Protein AF-A0A6B3FWZ7-F1 (afdb_monomer)

Sequence (71 aa):
DSADPLLGYFDAVQERTLDFVAGLEGHALDRIVDENWSPPVTLGVRLISVVAEDLQHAGQAAFVRGALERA

Solvent-accessible surface area (backbone atoms only — not comparable to full-atom values): 4166 Å² total; per-residue (Å²): 138,78,64,60,71,60,54,54,49,49,54,55,51,48,54,54,48,51,58,54,57,72,69,60,54,80,77,58,33,69,41,76,74,40,79,93,43,89,74,55,37,25,40,45,56,51,54,53,51,51,54,56,48,54,54,51,52,53,50,51,52,52,50,54,52,54,52,61,78,71,106

pLDDT: mean 96.48, std 5.2, range [60.78, 98.75]

Foldseek 3Di:
DDCVVVVVVVVVVVVVVCVVVVPDDPVQQQCFPAVPDVVGHGNVNVVVVVVVVVVVVVVVVVVVVVVVVVD

Structure (mmCIF, N/CA/C/O backbone):
data_AF-A0A6B3FWZ7-F1
#
_entry.id   AF-A0A6B3FWZ7-F1
#
loop_
_atom_site.group_PDB
_atom_site.id
_atom_site.type_symbol
_atom_site.label_atom_id
_atom_site.label_alt_id
_atom_site.label_comp_id
_atom_site.label_asym_id
_atom_site.label_entity_id
_atom_site.label_seq_id
_atom_site.pdbx_PDB_ins_code
_atom_site.Cartn_x
_atom_site.Cartn_y
_atom_site.Cartn_z
_atom_site.occupancy
_atom_site.B_iso_or_equiv
_atom_site.auth_seq_id
_atom_site.auth_comp_id
_atom_site.auth_asym_id
_atom_site.auth_atom_id
_atom_site.pdbx_PDB_model_num
ATOM 1 N N . ASP A 1 1 ? -23.540 5.517 11.278 1.00 60.78 1 ASP A N 1
ATOM 2 C CA . ASP A 1 1 ? -22.534 5.221 10.244 1.00 60.78 1 ASP A CA 1
ATOM 3 C C . ASP A 1 1 ? -21.895 3.877 10.520 1.00 60.78 1 ASP A C 1
ATOM 5 O O . ASP A 1 1 ? -21.466 3.655 11.647 1.00 60.78 1 ASP A O 1
ATOM 9 N N . SER A 1 2 ? -21.928 2.955 9.552 1.00 84.56 2 SER A N 1
ATOM 10 C CA . SER A 1 2 ? -21.283 1.641 9.674 1.00 84.56 2 SER A CA 1
ATOM 11 C C . SER A 1 2 ? -19.900 1.656 9.021 1.00 84.56 2 SER A C 1
ATOM 13 O O . SER A 1 2 ? -19.655 2.410 8.080 1.00 84.56 2 SER A O 1
ATOM 15 N N . ALA A 1 3 ? -18.985 0.835 9.538 1.00 92.12 3 ALA A N 1
ATOM 16 C CA . ALA A 1 3 ? -17.634 0.694 8.993 1.00 92.12 3 ALA A CA 1
ATOM 17 C C . ALA A 1 3 ? -17.583 -0.199 7.737 1.00 92.12 3 ALA A C 1
ATOM 19 O O . ALA A 1 3 ? -16.552 -0.259 7.071 1.00 92.12 3 ALA A O 1
ATOM 20 N N . ASP A 1 4 ? -18.686 -0.874 7.400 1.00 95.94 4 ASP A N 1
ATOM 21 C CA . ASP A 1 4 ? -18.732 -1.912 6.364 1.00 95.94 4 ASP A CA 1
ATOM 22 C C . ASP A 1 4 ? -18.232 -1.447 4.987 1.00 95.94 4 ASP A C 1
ATOM 24 O O . ASP A 1 4 ? -17.469 -2.188 4.369 1.00 95.94 4 ASP A O 1
ATOM 28 N N . PRO A 1 5 ? -18.559 -0.231 4.494 1.00 96.56 5 PRO A N 1
ATOM 29 C CA . PRO A 1 5 ? -18.034 0.231 3.209 1.00 96.56 5 PRO A CA 1
ATOM 30 C C . PRO A 1 5 ? -16.508 0.395 3.204 1.00 96.56 5 PRO A C 1
ATOM 32 O O . PRO A 1 5 ? -15.871 0.162 2.180 1.00 96.56 5 PRO A O 1
ATOM 35 N N . LEU A 1 6 ? -15.914 0.778 4.339 1.00 95.38 6 LEU A N 1
ATOM 36 C CA . LEU A 1 6 ? -14.463 0.931 4.469 1.00 95.38 6 LEU A CA 1
ATOM 37 C C . LEU A 1 6 ? -13.768 -0.431 4.527 1.00 95.38 6 LEU A C 1
ATOM 39 O O . LEU A 1 6 ? -12.730 -0.608 3.896 1.00 95.38 6 LEU A O 1
ATOM 43 N N . LEU A 1 7 ? -14.360 -1.395 5.238 1.00 95.81 7 LEU A N 1
ATOM 44 C CA . LEU A 1 7 ? -13.848 -2.766 5.299 1.00 95.81 7 LEU A CA 1
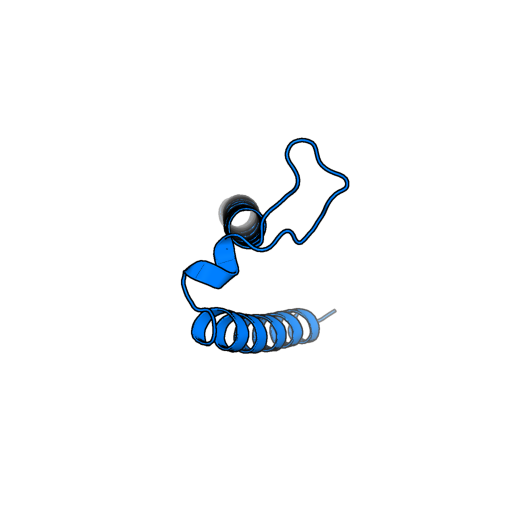ATOM 45 C C . LEU A 1 7 ? -13.932 -3.451 3.931 1.00 95.81 7 LEU A C 1
ATOM 47 O O . LEU A 1 7 ? -12.945 -4.011 3.469 1.00 95.81 7 LEU A O 1
ATOM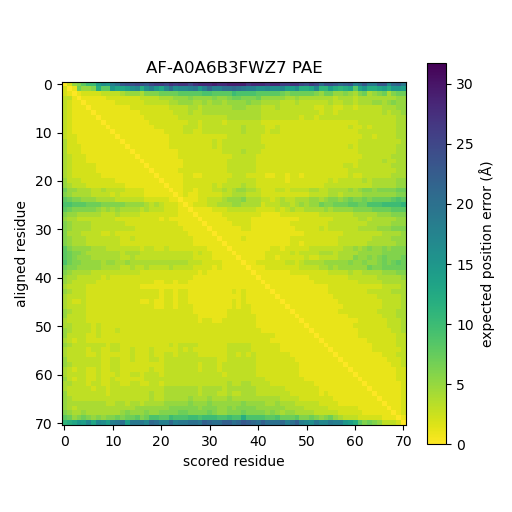 51 N N . GLY A 1 8 ? -15.059 -3.310 3.228 1.00 97.31 8 GLY A N 1
ATOM 52 C CA . GLY A 1 8 ? -15.197 -3.835 1.869 1.00 97.31 8 GLY A CA 1
ATOM 53 C C . GLY A 1 8 ? -14.225 -3.189 0.875 1.00 97.31 8 GLY A C 1
ATOM 54 O O . GLY A 1 8 ? -13.704 -3.864 -0.010 1.00 97.31 8 GLY A O 1
ATOM 55 N N . TYR A 1 9 ? -13.936 -1.892 1.027 1.00 97.31 9 TYR A N 1
ATOM 56 C CA . TYR A 1 9 ? -12.907 -1.225 0.227 1.00 97.31 9 TYR A CA 1
ATOM 57 C C . TYR A 1 9 ? -11.503 -1.766 0.525 1.00 97.31 9 TYR A C 1
ATOM 59 O O . TYR A 1 9 ? -10.746 -2.026 -0.411 1.00 97.31 9 TYR A O 1
ATOM 67 N N . PHE A 1 10 ? -11.168 -1.967 1.803 1.00 95.69 10 PHE A N 1
ATOM 68 C CA . PHE A 1 10 ? -9.894 -2.560 2.207 1.00 95.69 10 PHE A CA 1
ATOM 69 C C . PHE A 1 10 ? -9.697 -3.944 1.579 1.00 95.69 10 PHE A C 1
ATOM 71 O O . PHE A 1 10 ? -8.671 -4.169 0.938 1.00 95.69 10 PHE A O 1
ATOM 78 N N . ASP A 1 11 ? -10.695 -4.826 1.678 1.00 97.94 11 ASP A N 1
ATOM 79 C CA . ASP A 1 11 ? -10.624 -6.175 1.107 1.00 97.94 11 ASP A CA 1
ATOM 80 C C . ASP A 1 11 ? -10.376 -6.134 -0.410 1.00 97.94 11 ASP A C 1
ATOM 82 O O . ASP A 1 11 ? -9.468 -6.801 -0.913 1.00 97.94 11 ASP A O 1
ATOM 86 N N . ALA A 1 12 ? -11.112 -5.285 -1.137 1.00 98.44 12 ALA A N 1
ATOM 87 C CA . ALA A 1 12 ? -10.972 -5.145 -2.587 1.00 98.44 12 ALA A CA 1
ATOM 88 C C . ALA A 1 12 ? -9.598 -4.590 -3.014 1.00 98.44 12 ALA A C 1
ATOM 90 O O . ALA A 1 12 ? -9.026 -5.021 -4.020 1.00 98.44 12 ALA A O 1
ATOM 91 N N . VAL A 1 13 ? -9.047 -3.622 -2.271 1.00 97.75 13 VAL A N 1
ATOM 92 C CA . VAL A 1 13 ? -7.704 -3.081 -2.544 1.00 97.75 13 VAL A CA 1
ATOM 93 C C . VAL A 1 13 ? -6.627 -4.104 -2.205 1.00 97.75 13 VAL A C 1
ATOM 95 O O . VAL A 1 13 ? -5.663 -4.235 -2.963 1.00 97.75 13 VAL A O 1
ATOM 98 N N . GLN A 1 14 ? -6.784 -4.843 -1.108 1.00 96.81 14 GLN A N 1
ATOM 99 C CA . GLN A 1 14 ? -5.835 -5.871 -0.699 1.00 96.81 14 GLN A CA 1
ATOM 100 C C . GLN A 1 14 ? -5.760 -6.997 -1.735 1.00 96.81 14 GLN A C 1
ATOM 102 O O . GLN A 1 14 ? -4.658 -7.333 -2.163 1.00 96.81 14 GLN A O 1
ATOM 107 N N . GLU A 1 15 ? -6.900 -7.526 -2.191 1.00 98.38 15 GLU A N 1
ATOM 108 C CA . GLU A 1 15 ? -6.959 -8.548 -3.248 1.00 98.38 15 GLU A CA 1
ATOM 109 C C . GLU A 1 15 ? -6.212 -8.084 -4.505 1.00 98.38 15 GLU A C 1
ATOM 111 O O . GLU A 1 15 ? -5.261 -8.728 -4.953 1.00 98.38 15 GLU A O 1
ATOM 116 N N . ARG A 1 16 ? -6.542 -6.886 -5.003 1.00 98.31 16 ARG A N 1
ATOM 117 C CA . ARG A 1 16 ? -5.874 -6.305 -6.175 1.00 98.31 16 ARG A CA 1
ATOM 118 C C . ARG A 1 16 ? -4.372 -6.098 -5.967 1.00 98.31 16 ARG A C 1
ATOM 120 O O . ARG A 1 16 ? -3.594 -6.229 -6.913 1.00 98.31 16 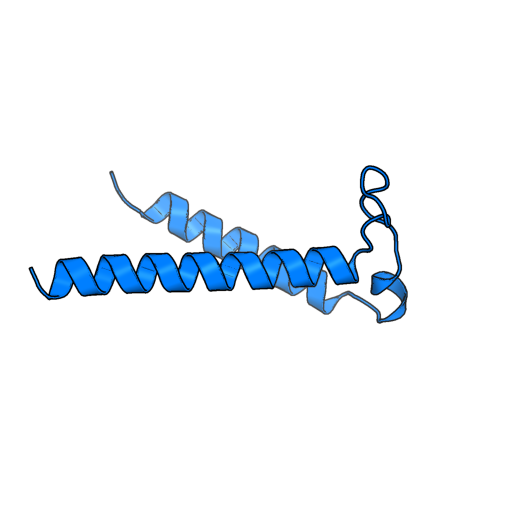ARG A O 1
ATOM 127 N N . THR A 1 17 ? -3.961 -5.720 -4.760 1.00 97.50 17 THR A N 1
ATOM 128 C CA . THR A 1 17 ? -2.551 -5.489 -4.424 1.00 97.50 17 THR A CA 1
ATOM 129 C C . THR A 1 17 ? -1.773 -6.800 -4.418 1.00 97.50 17 THR A C 1
ATOM 131 O O . THR A 1 17 ? -0.678 -6.852 -4.977 1.00 97.50 17 THR A O 1
ATOM 134 N N . LEU A 1 18 ? -2.344 -7.864 -3.847 1.00 97.88 18 LEU A N 1
ATOM 135 C CA . LEU A 1 18 ? -1.735 -9.193 -3.845 1.00 97.88 18 LEU A CA 1
ATOM 136 C C . LEU A 1 18 ? -1.568 -9.731 -5.268 1.00 97.88 18 LEU A C 1
ATOM 138 O O . LEU A 1 18 ? -0.469 -10.162 -5.614 1.00 97.88 18 LEU A O 1
ATOM 142 N N . ASP A 1 19 ? -2.601 -9.622 -6.105 1.00 98.25 19 ASP A N 1
ATOM 143 C CA . ASP A 1 19 ? -2.533 -10.029 -7.513 1.00 98.25 19 ASP A CA 1
ATOM 144 C C . ASP A 1 19 ? -1.453 -9.258 -8.281 1.00 98.25 19 ASP A C 1
ATOM 146 O O . ASP A 1 19 ? -0.672 -9.840 -9.039 1.00 98.25 19 ASP A O 1
ATOM 150 N N . PHE A 1 20 ? -1.370 -7.941 -8.063 1.00 97.19 20 PHE A N 1
ATOM 151 C CA . PHE A 1 20 ? -0.351 -7.106 -8.689 1.00 97.19 20 PHE A CA 1
ATOM 152 C C . PHE A 1 20 ? 1.062 -7.531 -8.280 1.00 97.19 20 PHE A C 1
ATOM 154 O O . PHE A 1 20 ? 1.912 -7.718 -9.148 1.00 97.19 20 PHE A O 1
ATOM 161 N N . VAL A 1 21 ? 1.318 -7.696 -6.977 1.00 97.12 21 VAL A N 1
ATOM 162 C CA . VAL A 1 21 ? 2.648 -8.046 -6.457 1.00 97.12 21 VAL A CA 1
ATOM 163 C C . VAL A 1 21 ? 3.053 -9.464 -6.860 1.00 97.12 21 VAL A C 1
ATOM 165 O O . VAL A 1 21 ? 4.210 -9.677 -7.216 1.00 97.12 21 VAL A O 1
ATOM 168 N N . ALA A 1 22 ? 2.119 -10.420 -6.865 1.00 97.50 22 ALA A N 1
ATOM 169 C CA . ALA A 1 22 ? 2.379 -11.800 -7.278 1.00 97.50 22 ALA A CA 1
ATOM 170 C C . ALA A 1 22 ? 2.840 -11.914 -8.742 1.00 97.50 22 ALA A C 1
ATOM 172 O O . ALA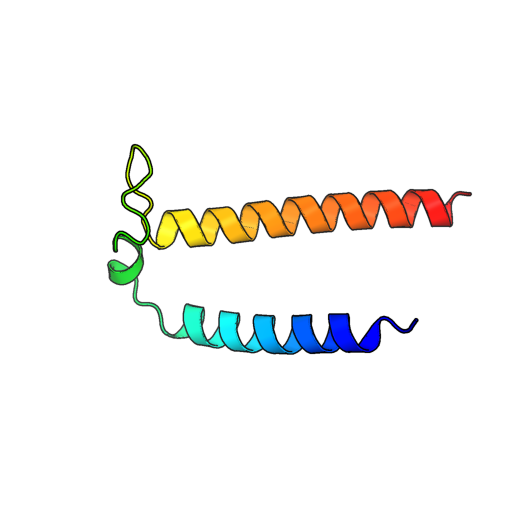 A 1 22 ? 3.591 -12.827 -9.079 1.00 97.50 22 ALA A O 1
ATOM 173 N N . GLY A 1 23 ? 2.413 -10.984 -9.601 1.00 96.06 23 GLY A N 1
ATOM 174 C CA . GLY A 1 23 ? 2.818 -10.923 -11.005 1.00 96.06 23 GLY A CA 1
ATOM 175 C C . GLY A 1 23 ? 4.140 -10.195 -11.273 1.00 96.06 23 GLY A C 1
ATOM 176 O O . GLY A 1 23 ? 4.525 -10.082 -12.437 1.00 96.06 23 GLY A O 1
ATOM 177 N N . LEU A 1 24 ? 4.826 -9.658 -10.255 1.00 97.12 24 LEU A N 1
ATOM 178 C CA . LEU A 1 24 ? 6.056 -8.892 -10.466 1.00 97.12 24 LEU A CA 1
ATOM 179 C C . LEU A 1 24 ? 7.284 -9.791 -10.621 1.00 97.12 24 LEU A C 1
ATOM 181 O O . LEU A 1 24 ? 7.601 -10.620 -9.771 1.00 97.12 24 LEU A O 1
ATOM 185 N N . GLU A 1 25 ? 8.053 -9.522 -11.670 1.00 95.50 25 GLU A N 1
ATOM 186 C CA . GLU A 1 25 ? 9.414 -10.027 -11.812 1.00 95.50 25 GLU A CA 1
ATOM 187 C C . GLU A 1 25 ? 10.425 -9.045 -11.207 1.00 95.50 25 GLU A C 1
ATOM 189 O O . GLU A 1 25 ? 10.205 -7.834 -11.198 1.00 95.50 25 GLU A O 1
ATOM 194 N N . GLY A 1 26 ? 11.575 -9.544 -10.740 1.00 91.62 26 GLY A N 1
ATOM 195 C CA . GLY A 1 26 ? 12.567 -8.719 -10.034 1.00 91.62 26 GLY A CA 1
ATOM 196 C C . GLY A 1 26 ? 13.041 -7.491 -10.822 1.00 91.62 26 GLY A C 1
ATOM 197 O O . GLY A 1 26 ? 13.189 -6.417 -10.249 1.00 91.62 26 GLY A O 1
ATOM 198 N N . HIS A 1 27 ? 13.188 -7.613 -12.145 1.00 95.69 27 HIS A N 1
ATOM 199 C CA . HIS A 1 27 ? 13.602 -6.502 -13.009 1.00 95.69 27 HIS A CA 1
ATOM 200 C C . HIS A 1 27 ? 12.553 -5.375 -13.094 1.00 95.69 27 HIS A C 1
ATOM 202 O O . HIS A 1 27 ? 12.883 -4.237 -13.421 1.00 95.69 27 HIS A O 1
ATOM 208 N N . ALA A 1 28 ? 11.281 -5.658 -12.787 1.00 97.31 28 ALA A N 1
ATOM 209 C CA . ALA A 1 28 ? 10.224 -4.653 -12.792 1.00 97.31 28 ALA A CA 1
ATOM 210 C C . ALA A 1 28 ? 10.394 -3.626 -11.660 1.00 97.31 28 ALA A C 1
ATOM 212 O O . ALA A 1 28 ? 9.863 -2.517 -11.758 1.00 97.31 28 ALA A O 1
ATOM 213 N N . LEU A 1 29 ? 11.137 -3.971 -10.600 1.00 98.06 29 LEU A N 1
ATOM 214 C CA . LEU A 1 29 ? 11.357 -3.101 -9.444 1.00 98.06 29 LEU A CA 1
ATOM 215 C C . LEU A 1 29 ? 12.195 -1.861 -9.779 1.00 98.06 29 LEU A C 1
ATOM 217 O O . LEU A 1 29 ? 12.023 -0.839 -9.116 1.00 98.06 29 LEU A O 1
ATOM 221 N N . ASP A 1 30 ? 13.023 -1.919 -10.823 1.00 98.12 30 ASP A N 1
ATOM 222 C CA . ASP A 1 30 ? 13.872 -0.805 -11.268 1.00 98.12 30 ASP A CA 1
ATOM 223 C C . ASP A 1 30 ? 13.119 0.221 -12.130 1.00 98.12 30 ASP A C 1
ATOM 225 O O . ASP A 1 30 ? 13.623 1.312 -12.400 1.00 98.12 30 ASP A O 1
ATOM 229 N N . ARG A 1 31 ? 11.888 -0.095 -12.558 1.00 98.25 31 ARG A N 1
ATOM 230 C CA . ARG A 1 31 ? 11.066 0.802 -13.377 1.00 98.25 31 ARG A CA 1
ATOM 231 C C . ARG A 1 31 ? 10.792 2.108 -12.633 1.00 98.25 31 ARG A C 1
ATOM 233 O O . ARG A 1 31 ? 10.239 2.079 -11.536 1.00 98.25 31 ARG A O 1
ATOM 240 N N . ILE A 1 32 ? 11.084 3.248 -13.258 1.00 98.56 32 ILE A N 1
ATOM 241 C CA . ILE A 1 32 ? 10.710 4.565 -12.728 1.00 98.56 32 ILE A CA 1
ATOM 242 C C . ILE A 1 32 ? 9.191 4.736 -12.805 1.00 98.56 32 ILE A C 1
ATOM 244 O O . ILE A 1 32 ? 8.582 4.537 -13.857 1.00 98.56 32 ILE A O 1
ATOM 248 N N . VAL A 1 33 ? 8.577 5.071 -11.671 1.00 98.31 33 VAL A N 1
ATOM 249 C CA . VAL A 1 33 ? 7.131 5.318 -11.552 1.00 98.31 33 VAL A CA 1
ATOM 250 C C . VAL A 1 33 ? 6.805 6.782 -11.277 1.00 98.31 33 VAL A C 1
ATOM 252 O O . VAL A 1 33 ? 5.652 7.174 -11.429 1.00 98.31 33 VAL A O 1
ATOM 255 N N . ASP A 1 34 ? 7.794 7.581 -10.873 1.00 98.56 34 ASP A N 1
ATOM 256 C CA . ASP A 1 34 ? 7.625 9.011 -10.623 1.00 98.56 34 ASP A CA 1
ATOM 257 C C . ASP A 1 34 ? 8.951 9.761 -10.818 1.00 98.56 34 ASP A C 1
ATOM 259 O O . ASP A 1 34 ? 9.902 9.589 -10.051 1.00 98.56 34 ASP A O 1
ATOM 263 N N . GLU A 1 35 ? 9.009 10.588 -11.861 1.00 98.56 35 GLU A N 1
ATOM 264 C CA . GLU A 1 35 ? 10.180 11.396 -12.227 1.00 98.56 35 GLU A CA 1
ATOM 265 C C . GLU A 1 35 ? 10.250 12.731 -11.469 1.00 98.56 35 GLU A C 1
ATOM 267 O O . GLU A 1 35 ? 11.255 13.430 -11.553 1.00 98.56 35 GLU A O 1
ATOM 272 N N . ASN A 1 36 ? 9.216 13.088 -10.697 1.00 98.38 36 ASN A N 1
ATOM 273 C CA . ASN A 1 36 ? 9.140 14.383 -10.009 1.00 98.38 36 ASN A CA 1
ATOM 274 C C . ASN A 1 36 ? 9.896 14.417 -8.669 1.00 98.38 36 ASN A C 1
ATOM 276 O O . ASN A 1 36 ? 9.818 15.401 -7.933 1.00 98.38 36 ASN A O 1
ATOM 280 N N . TR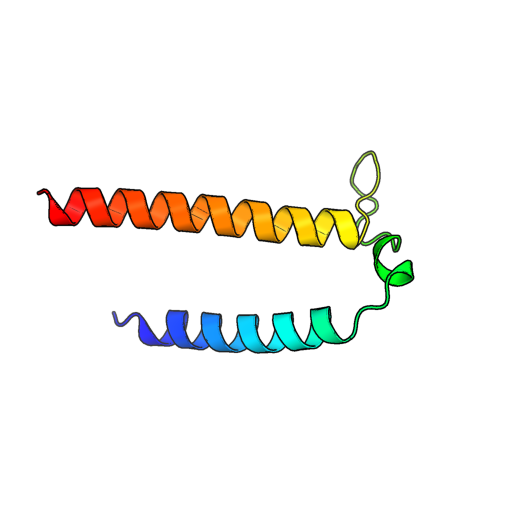P A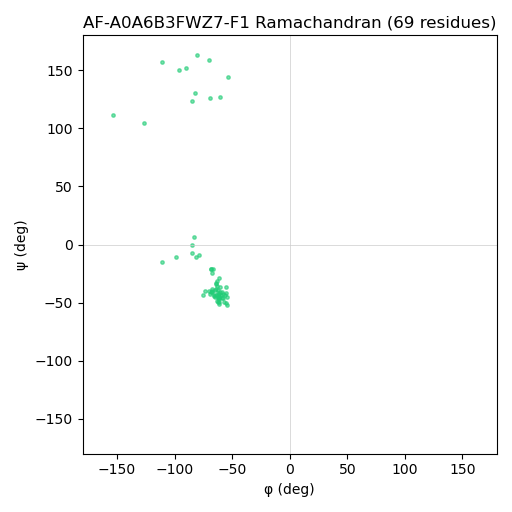 1 37 ? 10.622 13.349 -8.342 1.00 98.12 37 TRP A N 1
ATOM 281 C CA . TRP A 1 37 ? 11.463 13.234 -7.153 1.00 98.12 37 TRP A CA 1
ATOM 282 C C . TRP A 1 37 ? 12.945 13.210 -7.533 1.00 98.12 37 TRP A C 1
ATOM 284 O O . TRP A 1 37 ? 13.312 12.847 -8.648 1.00 98.12 37 TRP A O 1
ATOM 294 N N . SER A 1 38 ? 13.812 13.575 -6.585 1.00 96.62 38 SER A N 1
ATOM 295 C CA . SER A 1 38 ? 15.267 13.516 -6.748 1.00 96.62 38 SER A CA 1
ATOM 296 C C . SER A 1 38 ? 15.899 12.720 -5.596 1.00 96.62 38 SER A C 1
ATOM 298 O O . SER A 1 38 ? 16.026 13.268 -4.498 1.00 96.62 38 SER A O 1
ATOM 300 N N . PRO A 1 39 ? 16.325 11.460 -5.820 1.00 96.12 39 PRO A N 1
ATOM 301 C CA . PRO A 1 39 ? 16.271 10.727 -7.094 1.00 96.12 39 PRO A CA 1
ATOM 302 C C . PRO A 1 39 ? 14.834 10.340 -7.513 1.00 96.12 39 PRO A C 1
ATOM 304 O O . PRO A 1 39 ? 13.962 10.260 -6.643 1.00 96.12 39 PRO A O 1
ATOM 307 N N . PRO A 1 40 ? 14.584 10.069 -8.814 1.00 98.50 40 PRO A N 1
ATOM 308 C CA . PRO A 1 40 ? 13.311 9.526 -9.285 1.00 98.50 40 PRO A CA 1
ATOM 309 C C . PRO A 1 40 ? 12.927 8.246 -8.542 1.00 98.50 40 PRO A C 1
ATOM 311 O O . PRO A 1 40 ? 13.782 7.426 -8.201 1.00 98.50 40 PRO A O 1
ATOM 314 N N . VAL A 1 41 ? 11.632 8.057 -8.302 1.00 98.62 41 VAL A N 1
ATOM 315 C CA . VAL A 1 41 ? 11.135 6.916 -7.529 1.00 98.62 41 VAL A CA 1
ATOM 316 C C . VAL A 1 41 ? 10.964 5.711 -8.446 1.00 98.62 41 VAL A C 1
ATOM 318 O O . VAL A 1 41 ? 10.216 5.759 -9.426 1.00 98.62 41 VAL A O 1
ATOM 321 N N . THR A 1 42 ? 11.625 4.608 -8.099 1.00 98.75 42 THR A N 1
ATOM 322 C CA . THR A 1 42 ? 11.410 3.302 -8.731 1.00 98.75 42 THR A CA 1
ATOM 323 C C . THR A 1 42 ? 10.167 2.612 -8.164 1.00 98.75 42 THR A C 1
ATOM 325 O O . THR A 1 42 ? 9.687 2.949 -7.076 1.00 98.75 42 THR A O 1
ATOM 328 N N . LEU A 1 43 ? 9.651 1.601 -8.867 1.00 98.50 43 LEU A N 1
ATOM 329 C CA . LEU A 1 43 ? 8.561 0.763 -8.372 1.00 98.50 43 LEU A CA 1
ATOM 330 C C . LEU A 1 43 ? 8.928 0.118 -7.030 1.00 98.50 43 LEU A C 1
ATOM 332 O O . LEU A 1 43 ? 8.112 0.133 -6.112 1.00 98.50 43 LEU A O 1
ATOM 336 N N . GLY A 1 44 ? 10.155 -0.393 -6.893 1.00 98.25 44 GLY A N 1
ATOM 337 C CA . GLY A 1 44 ? 10.633 -0.983 -5.642 1.00 98.25 44 GLY A CA 1
ATOM 338 C C . GLY A 1 44 ? 10.593 0.004 -4.474 1.00 98.25 44 GLY A C 1
ATOM 339 O O . GLY A 1 44 ? 10.063 -0.323 -3.413 1.00 98.25 44 GLY A O 1
ATOM 340 N N . VAL A 1 45 ? 11.067 1.240 -4.682 1.00 98.44 45 VAL A N 1
ATOM 341 C CA . VAL A 1 45 ? 10.990 2.296 -3.657 1.00 98.44 45 VAL A CA 1
ATOM 342 C C . VAL A 1 45 ? 9.536 2.601 -3.310 1.00 98.44 45 VAL A C 1
ATOM 344 O O . VAL A 1 45 ? 9.199 2.664 -2.131 1.00 98.44 45 VAL A O 1
ATOM 347 N N . ARG A 1 46 ? 8.652 2.729 -4.309 1.00 98.38 46 ARG A N 1
ATOM 348 C CA . ARG A 1 46 ? 7.231 3.010 -4.069 1.00 98.38 46 ARG A CA 1
ATOM 349 C C . ARG A 1 46 ? 6.550 1.911 -3.252 1.00 98.38 46 ARG A C 1
ATOM 351 O O . ARG A 1 46 ? 5.802 2.242 -2.339 1.00 98.38 46 ARG A O 1
ATOM 358 N N . LEU A 1 47 ? 6.817 0.638 -3.544 1.00 97.94 47 LEU A N 1
ATOM 359 C CA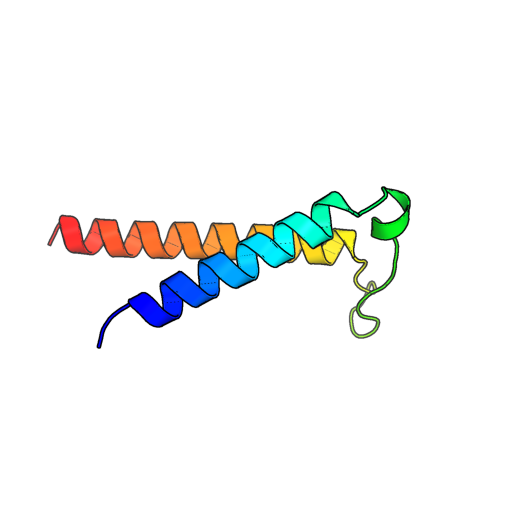 . LEU A 1 47 ? 6.249 -0.489 -2.794 1.00 97.94 47 LEU A CA 1
ATOM 360 C C . LEU A 1 47 ? 6.718 -0.493 -1.334 1.00 97.94 47 LEU A C 1
ATOM 362 O O . LEU A 1 47 ? 5.902 -0.651 -0.431 1.00 97.94 47 LEU A O 1
ATOM 366 N N . ILE A 1 48 ? 8.007 -0.241 -1.090 1.00 97.94 48 ILE A N 1
ATOM 367 C CA . ILE A 1 48 ? 8.537 -0.105 0.274 1.00 97.94 48 ILE A CA 1
ATOM 368 C C . ILE A 1 48 ? 7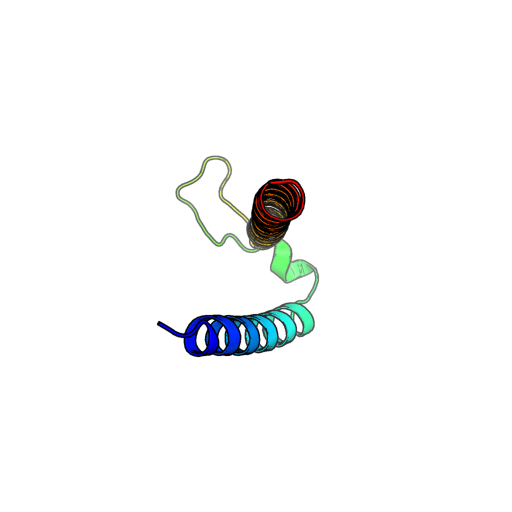.887 1.083 0.994 1.00 97.94 48 ILE A C 1
ATOM 370 O O . ILE A 1 48 ? 7.536 0.963 2.165 1.00 97.94 48 ILE A O 1
ATOM 374 N N . SER A 1 49 ? 7.701 2.220 0.312 1.00 98.06 49 SER A N 1
ATOM 375 C CA . SER A 1 49 ? 7.038 3.391 0.898 1.00 98.06 49 SER A CA 1
ATOM 376 C C . SER A 1 49 ? 5.599 3.100 1.326 1.00 98.06 49 SER A C 1
ATOM 378 O O . SER A 1 49 ? 5.214 3.539 2.403 1.00 98.06 49 SER A O 1
ATOM 380 N N . VAL A 1 50 ? 4.834 2.348 0.525 1.00 97.50 50 VAL A N 1
ATOM 381 C CA . VAL A 1 50 ? 3.465 1.930 0.880 1.00 97.50 50 VAL A CA 1
ATOM 382 C C . VAL A 1 50 ? 3.478 1.067 2.142 1.00 97.50 50 VAL A C 1
ATOM 384 O O . VAL A 1 50 ? 2.828 1.419 3.117 1.00 97.50 50 VAL A O 1
ATOM 387 N N . VAL A 1 51 ? 4.314 0.023 2.192 1.00 97.38 51 VAL A N 1
ATOM 388 C CA . VAL A 1 51 ? 4.426 -0.843 3.383 1.00 97.38 51 VAL A CA 1
ATOM 389 C C . VAL A 1 51 ? 4.830 -0.048 4.629 1.00 97.38 51 VAL A C 1
ATOM 391 O O . VAL A 1 51 ? 4.321 -0.284 5.724 1.00 97.38 51 VAL A O 1
ATOM 394 N N . ALA A 1 52 ? 5.757 0.902 4.487 1.00 98.38 52 ALA A N 1
ATOM 395 C CA . ALA A 1 52 ? 6.179 1.745 5.599 1.00 98.38 52 ALA A CA 1
ATOM 396 C C . ALA A 1 52 ? 5.043 2.642 6.123 1.00 98.38 52 ALA A C 1
ATOM 398 O O . ALA A 1 52 ? 5.002 2.929 7.320 1.00 98.38 52 ALA A O 1
ATOM 399 N N . GLU A 1 53 ? 4.142 3.102 5.257 1.00 98.19 53 GLU A N 1
ATOM 400 C CA . GLU A 1 53 ? 2.985 3.919 5.631 1.00 98.19 53 GLU A CA 1
ATOM 401 C C . GLU A 1 53 ? 1.887 3.071 6.295 1.00 98.19 53 GLU A C 1
ATOM 403 O O . GLU A 1 53 ? 1.450 3.415 7.398 1.00 98.19 53 GLU A O 1
ATOM 408 N N . ASP A 1 54 ? 1.596 1.882 5.755 1.00 97.31 54 ASP A N 1
ATOM 409 C CA . ASP A 1 54 ? 0.674 0.909 6.358 1.00 97.31 54 ASP A CA 1
ATOM 410 C C . ASP A 1 54 ? 1.072 0.571 7.806 1.00 97.31 54 ASP A C 1
ATOM 412 O O . ASP A 1 54 ? 0.242 0.567 8.721 1.00 97.31 54 ASP A O 1
ATOM 416 N N . LEU A 1 55 ? 2.368 0.332 8.050 1.00 98.06 55 LEU A N 1
ATOM 417 C CA . LEU A 1 55 ? 2.892 0.039 9.389 1.00 98.06 55 LEU A CA 1
ATOM 418 C C . LEU A 1 55 ? 2.727 1.220 10.354 1.00 98.06 55 LEU A C 1
ATOM 420 O O . LEU A 1 55 ? 2.417 1.017 11.533 1.00 98.06 55 LEU A O 1
ATOM 424 N N . GLN A 1 56 ? 2.915 2.452 9.874 1.00 98.38 56 GLN A N 1
ATOM 425 C CA . GLN A 1 56 ? 2.707 3.652 10.685 1.00 98.38 56 GLN A CA 1
ATOM 426 C C . GLN A 1 56 ? 1.233 3.797 11.075 1.00 98.38 56 GLN A C 1
ATOM 428 O O . GLN A 1 56 ? 0.936 4.027 12.251 1.00 98.38 56 GLN A O 1
ATOM 433 N N . HIS A 1 57 ? 0.307 3.596 10.135 1.00 97.69 57 HIS A N 1
ATOM 434 C CA . HIS A 1 57 ? -1.126 3.672 10.416 1.00 97.69 57 HIS A CA 1
ATOM 435 C C . HIS A 1 57 ? -1.620 2.544 11.316 1.00 97.69 57 HIS A C 1
ATOM 437 O O . HIS A 1 57 ? -2.377 2.806 12.253 1.00 97.69 57 HIS A O 1
ATOM 443 N N . ALA A 1 58 ? -1.145 1.313 11.121 1.00 97.31 58 ALA A N 1
ATOM 444 C CA . ALA A 1 58 ? -1.448 0.203 12.020 1.00 97.31 58 ALA A CA 1
ATOM 445 C C . ALA A 1 58 ? -0.999 0.505 13.462 1.00 97.31 58 ALA A C 1
ATOM 447 O O . ALA A 1 58 ? -1.749 0.270 14.414 1.00 97.31 58 ALA A O 1
ATOM 448 N N . GLY A 1 59 ? 0.192 1.093 13.630 1.00 98.31 59 GLY A N 1
ATOM 449 C CA . GLY A 1 59 ? 0.688 1.549 14.929 1.00 98.31 59 GLY A CA 1
ATOM 450 C C . GLY A 1 59 ? -0.197 2.629 15.561 1.00 98.31 59 GLY A C 1
ATOM 451 O O . GLY A 1 59 ? -0.563 2.525 16.734 1.00 98.31 59 GLY A O 1
ATOM 452 N N . GLN A 1 60 ? -0.593 3.639 14.785 1.00 98.56 60 GLN A N 1
ATOM 453 C CA . GLN A 1 60 ? -1.496 4.703 15.240 1.00 98.56 60 GLN A CA 1
ATOM 454 C C . GLN A 1 60 ? -2.870 4.155 15.653 1.00 98.56 60 GLN A C 1
ATOM 456 O O . GLN A 1 60 ? -3.376 4.502 16.722 1.00 98.56 60 GLN A O 1
ATOM 461 N N . ALA A 1 61 ? -3.455 3.258 14.856 1.00 97.38 61 ALA A N 1
ATOM 462 C CA . ALA A 1 61 ? -4.734 2.623 15.161 1.00 97.38 61 ALA A CA 1
ATOM 463 C C . ALA A 1 61 ? -4.657 1.782 16.445 1.00 97.38 61 ALA A C 1
ATOM 465 O O . ALA A 1 61 ? -5.532 1.880 17.308 1.00 97.38 61 ALA A O 1
ATOM 466 N N . ALA A 1 62 ? -3.581 1.006 16.617 1.00 98.31 62 ALA A N 1
ATOM 467 C CA . ALA A 1 62 ? -3.346 0.232 17.833 1.00 98.31 62 ALA A CA 1
ATOM 468 C C . ALA A 1 62 ? -3.195 1.130 19.073 1.00 98.31 62 ALA A C 1
ATOM 470 O O . ALA A 1 62 ? -3.730 0.804 20.136 1.00 98.31 62 ALA A O 1
ATOM 471 N N . PHE A 1 63 ? -2.517 2.275 18.940 1.00 98.12 63 PHE A N 1
ATOM 472 C CA . PHE A 1 63 ? -2.386 3.253 20.018 1.00 98.12 63 PHE A CA 1
ATOM 473 C C . PHE A 1 63 ? -3.748 3.818 20.445 1.00 98.12 63 PHE A C 1
ATOM 475 O O . PHE A 1 63 ? -4.066 3.800 21.636 1.00 98.12 63 PHE A O 1
ATOM 482 N N . VAL A 1 64 ? -4.569 4.262 19.485 1.00 98.19 64 VAL A N 1
ATOM 483 C CA . VAL A 1 64 ? -5.919 4.793 19.750 1.00 98.19 64 VAL A CA 1
ATOM 484 C C . VAL A 1 64 ? -6.810 3.734 20.391 1.00 98.19 64 VAL A C 1
ATOM 486 O O . VAL A 1 64 ? -7.436 4.012 21.414 1.00 98.19 64 VAL A O 1
ATOM 489 N N . ARG A 1 65 ? -6.825 2.505 19.854 1.00 97.62 65 ARG A N 1
ATOM 490 C CA . ARG A 1 65 ? -7.583 1.392 20.442 1.00 97.62 65 ARG A CA 1
ATOM 491 C C . ARG A 1 65 ? -7.187 1.170 21.900 1.00 97.62 65 ARG A C 1
ATOM 493 O O . ARG A 1 65 ? -8.050 1.153 22.770 1.00 97.62 65 ARG A O 1
ATOM 500 N N . GLY A 1 66 ? -5.887 1.078 22.177 1.00 98.31 66 GLY A N 1
ATOM 501 C CA . GLY A 1 66 ? -5.398 0.880 23.538 1.00 98.31 66 GLY A CA 1
ATOM 502 C C . GLY A 1 66 ? -5.734 2.040 24.482 1.00 98.31 66 GLY A C 1
ATOM 503 O O . GLY A 1 66 ? -5.920 1.814 25.672 1.00 98.31 66 GLY A O 1
ATOM 504 N N . ALA A 1 67 ? -5.806 3.280 23.989 1.00 98.31 67 ALA A N 1
ATOM 505 C CA . ALA A 1 67 ? -6.249 4.416 24.795 1.00 98.31 67 ALA A CA 1
ATOM 506 C C . ALA A 1 67 ? -7.740 4.317 25.159 1.00 98.31 67 ALA A C 1
ATOM 508 O O . ALA A 1 67 ? -8.086 4.582 26.306 1.00 98.31 67 ALA A O 1
ATOM 509 N N . LEU A 1 68 ? -8.593 3.892 24.219 1.00 97.69 68 LEU A N 1
ATOM 510 C CA . LEU A 1 68 ? -10.028 3.684 24.451 1.00 97.69 68 LEU A CA 1
ATOM 511 C C . LEU A 1 68 ? -10.308 2.522 25.410 1.00 97.69 68 LEU A C 1
ATOM 513 O O . LEU A 1 68 ? -11.174 2.641 26.261 1.00 97.69 68 LEU A O 1
ATOM 517 N N . GLU A 1 69 ? -9.569 1.418 25.299 1.00 97.56 69 GLU A N 1
ATOM 518 C CA . GLU A 1 69 ? -9.729 0.243 26.172 1.00 97.56 69 GLU A CA 1
ATOM 519 C C . GLU A 1 69 ? -9.302 0.500 27.628 1.00 97.56 69 GLU A C 1
ATOM 521 O O . GLU A 1 69 ? -9.689 -0.249 28.523 1.00 97.56 69 GLU A O 1
ATOM 526 N N . ARG A 1 70 ? -8.467 1.521 27.867 1.00 94.31 70 ARG A N 1
ATOM 527 C CA . ARG A 1 70 ? -7.983 1.902 29.206 1.00 94.31 70 ARG A CA 1
ATOM 528 C C . ARG A 1 70 ? -8.751 3.065 29.839 1.00 94.31 70 ARG A C 1
ATOM 530 O O . ARG A 1 70 ? -8.478 3.367 31.001 1.00 94.31 70 ARG A O 1
ATOM 537 N N . ALA A 1 71 ? -9.604 3.745 29.076 1.00 78.69 71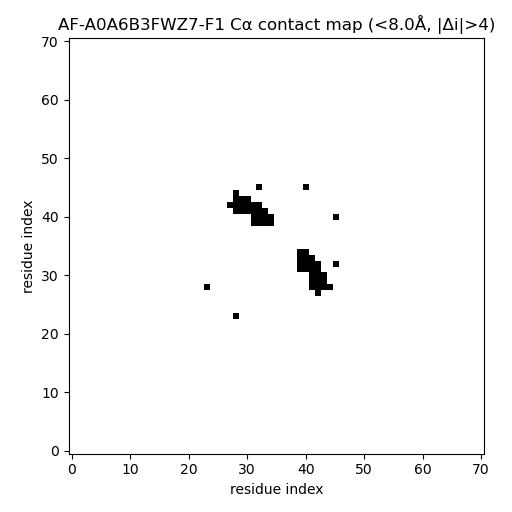 ALA A N 1
ATOM 538 C CA . ALA A 1 71 ? -10.468 4.817 29.568 1.00 78.69 71 ALA A CA 1
ATOM 539 C C . ALA A 1 71 ? -11.671 4.233 30.320 1.00 78.69 71 ALA A C 1
ATOM 541 O O . ALA A 1 71 ? -12.072 4.860 31.325 1.00 78.69 71 ALA A O 1
#

Nearest PDB structures (foldseek):
  8f5v-assembly1_B  TM=9.345E-01  e=6.041E-05  Mycobacterium tuberculosis
  8fx9-assembly1_A-2  TM=9.503E-01  e=1.026E-04  Mycobacterium tuberculosis
  3cex-assembly1_A  TM=9.279E-01  e=2.653E-03  Enterococcus faecalis V583

Secondary structure (DSSP, 8-state):
--SHHHHHHHHHHHHHHHHHHHT--GGGGGSEEETTSSSPEEHHHHHHHHHHHHHHHHHHHHHHHHHHHH-

Mean predicted aligned error: 3.26 Å

Radius of gyration: 16.49 Å; Cα contacts (8 Å, |Δi|>4): 27; chains: 1; bounding box: 39×26×43 Å